Protein AF-A0A5E4J624-F1 (afdb_monomer_lite)

Secondary structure (DSSP, 8-state):
-PPTT-TT-SPPPPPP---SEEEEETTPPTT--TTS-EEE--GGGTTEEEEEETTEEEEEE-SSS---------

pLDDT: mean 80.14, std 11.54, range [49.06, 92.38]

R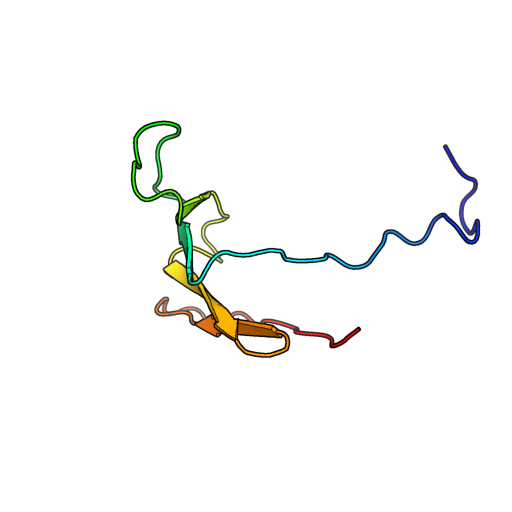adius of gyration: 15.58 Å; chains: 1; bounding box: 36×36×33 Å

Structure (mmCIF, N/CA/C/O backbone):
data_AF-A0A5E4J624-F1
#
_entry.id   AF-A0A5E4J624-F1
#
loop_
_atom_site.group_PDB
_atom_site.id
_atom_site.type_symbol
_atom_site.label_atom_id
_atom_site.label_alt_id
_atom_site.label_comp_id
_atom_site.label_asym_id
_atom_si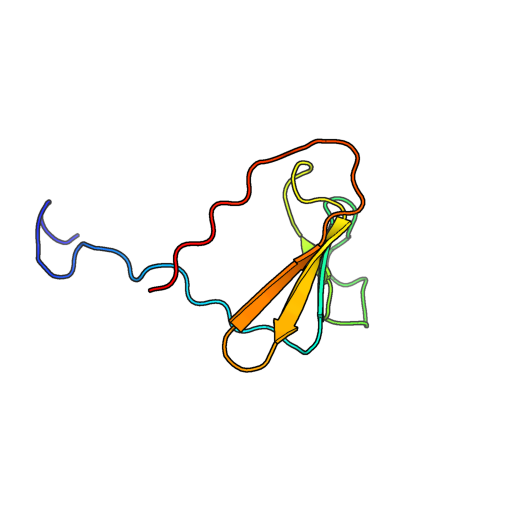te.label_entity_id
_atom_site.label_seq_id
_atom_site.pdbx_PDB_ins_code
_atom_site.Cartn_x
_atom_site.Cartn_y
_atom_site.Cartn_z
_atom_site.occupancy
_atom_site.B_iso_or_equiv
_atom_site.auth_seq_id
_atom_site.auth_comp_id
_atom_site.auth_asym_id
_atom_site.auth_atom_id
_atom_site.pdbx_PDB_model_num
ATOM 1 N N . MET A 1 1 ? -18.884 22.981 7.274 1.00 66.19 1 MET A N 1
ATOM 2 C CA . MET A 1 1 ? -18.376 21.835 8.063 1.00 66.19 1 MET A CA 1
ATOM 3 C C . MET A 1 1 ? -19.506 21.348 8.951 1.00 66.19 1 MET A C 1
ATOM 5 O O . MET A 1 1 ? -20.143 22.191 9.571 1.00 66.19 1 MET A O 1
ATOM 9 N N . LEU A 1 2 ? -19.799 20.044 8.967 1.00 78.69 2 LEU A N 1
ATOM 10 C CA . LEU A 1 2 ? -20.832 19.491 9.850 1.00 78.69 2 LEU A CA 1
ATOM 11 C C . LEU A 1 2 ? -20.447 19.711 11.327 1.00 78.69 2 LEU A C 1
ATOM 13 O O . LEU A 1 2 ? -19.255 19.660 11.648 1.00 78.69 2 LEU A O 1
ATOM 17 N N . PRO A 1 3 ? -21.417 19.937 12.229 1.00 84.12 3 PRO A N 1
ATOM 18 C CA . PRO A 1 3 ? -21.155 20.011 13.661 1.00 84.12 3 PRO A CA 1
ATOM 19 C C . PRO A 1 3 ? -20.492 18.732 14.191 1.00 84.12 3 PRO A C 1
ATOM 21 O O . PRO A 1 3 ? -20.716 17.622 13.690 1.00 84.12 3 PRO A O 1
ATOM 24 N N . LYS A 1 4 ? -19.692 18.878 15.251 1.00 79.31 4 LYS A N 1
ATOM 25 C CA . LYS A 1 4 ? -19.101 17.739 15.963 1.00 79.31 4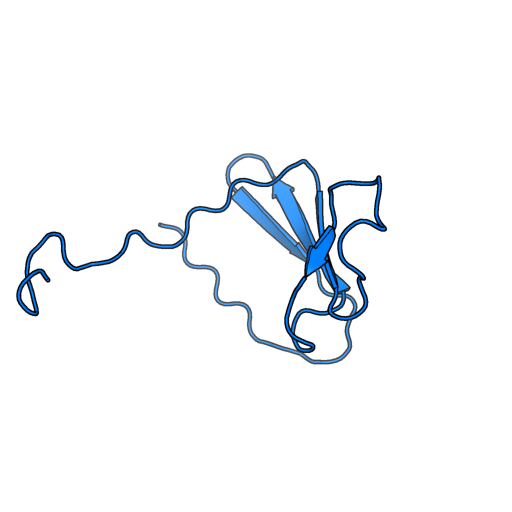 LYS A CA 1
ATOM 26 C C . LYS A 1 4 ? -20.239 16.855 16.500 1.00 79.31 4 LYS A C 1
ATOM 28 O O . LYS A 1 4 ? -21.095 17.349 17.223 1.00 79.31 4 LYS A O 1
ATOM 33 N N . GLY A 1 5 ? -20.261 15.577 16.112 1.00 82.69 5 GLY A N 1
ATOM 34 C CA . GLY A 1 5 ? -21.304 14.621 16.516 1.00 82.69 5 GLY A CA 1
ATOM 35 C C . GLY A 1 5 ? -22.522 14.509 15.589 1.00 82.69 5 GLY A C 1
ATOM 36 O O . GLY A 1 5 ? -23.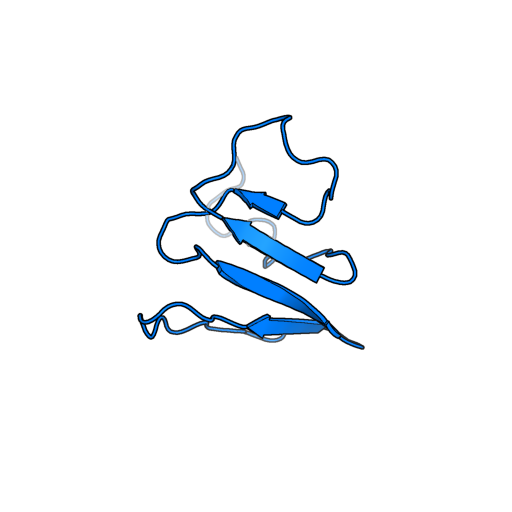454 13.785 15.921 1.00 82.69 5 GLY A O 1
ATOM 37 N N . HIS A 1 6 ? -22.542 15.178 14.429 1.00 82.12 6 HIS A N 1
ATOM 38 C CA . HIS A 1 6 ? -23.612 14.968 13.448 1.00 82.12 6 HIS A CA 1
ATOM 39 C C . HIS A 1 6 ? -23.621 13.497 12.954 1.00 82.12 6 HIS A C 1
ATOM 41 O O . HIS A 1 6 ? -22.546 12.941 12.740 1.00 82.12 6 HIS A O 1
ATOM 47 N N . PRO A 1 7 ? -24.781 12.850 12.720 1.00 81.19 7 PRO A N 1
ATOM 48 C CA . PRO A 1 7 ? -24.854 11.444 12.285 1.00 81.19 7 PRO A CA 1
ATOM 49 C C . PRO A 1 7 ? -24.119 11.137 10.974 1.00 81.19 7 PRO A C 1
ATOM 51 O O . PRO A 1 7 ? -23.718 10.005 10.742 1.00 81.19 7 PRO A O 1
ATOM 54 N N . ALA A 1 8 ? -23.927 12.155 10.131 1.00 78.12 8 ALA A N 1
ATOM 55 C CA . ALA A 1 8 ? -23.135 12.086 8.898 1.00 78.12 8 ALA A CA 1
ATOM 56 C C . ALA A 1 8 ? -21.655 12.505 9.074 1.00 78.12 8 ALA A C 1
ATOM 58 O O . ALA A 1 8 ? -20.923 12.622 8.096 1.00 78.12 8 ALA A O 1
ATOM 59 N N . SER A 1 9 ? -21.220 12.786 10.306 1.00 81.19 9 SER A N 1
ATOM 60 C CA . SER A 1 9 ? -19.823 13.075 10.655 1.00 81.19 9 SER A CA 1
ATOM 61 C C . SER A 1 9 ? -18.920 11.843 10.781 1.00 81.19 9 SER A C 1
ATOM 63 O O . SER A 1 9 ? -17.715 12.021 10.578 1.00 81.19 9 SER A O 1
ATOM 65 N N . PRO A 1 10 ? -19.402 10.620 11.110 1.00 77.38 10 PRO A N 1
ATOM 66 C CA . PRO A 1 10 ? -18.590 9.424 10.946 1.00 77.38 10 PRO A CA 1
ATOM 67 C C . PRO A 1 10 ? -18.176 9.315 9.481 1.00 77.38 10 PRO A C 1
ATOM 69 O O . PRO A 1 10 ? -19.019 9.260 8.584 1.00 77.38 10 PRO A O 1
ATOM 72 N N . ARG A 1 11 ? -16.867 9.313 9.227 1.00 71.94 11 ARG A N 1
ATOM 73 C CA . ARG A 1 11 ? -16.363 8.962 7.901 1.00 71.94 11 ARG A CA 1
ATOM 74 C C . ARG A 1 11 ? -16.713 7.501 7.655 1.00 71.94 11 ARG A C 1
ATOM 76 O O . ARG A 1 11 ? -16.584 6.681 8.564 1.00 71.94 11 ARG A O 1
ATOM 83 N N . LEU A 1 12 ? -17.147 7.195 6.435 1.00 67.25 12 LEU A N 1
ATOM 84 C CA . LEU A 1 12 ? -17.254 5.813 5.987 1.00 67.25 12 LEU A CA 1
ATOM 85 C C . LEU A 1 12 ? -15.918 5.122 6.289 1.00 67.25 12 LEU A C 1
ATOM 87 O O . LEU A 1 12 ? -14.862 5.671 5.956 1.00 67.25 12 LEU A O 1
ATOM 91 N N . LYS A 1 13 ? -15.958 3.963 6.959 1.00 68.94 13 LYS A N 1
ATOM 92 C CA . LYS A 1 13 ? -14.744 3.165 7.149 1.00 68.94 13 LYS A CA 1
ATOM 93 C C . LYS A 1 13 ? -14.186 2.830 5.759 1.00 68.94 13 LYS A C 1
ATOM 95 O O . LYS A 1 13 ? -14.957 2.622 4.824 1.00 68.94 13 LYS A O 1
ATOM 100 N N . THR A 1 14 ? -12.866 2.865 5.608 1.00 69.12 14 THR A N 1
ATOM 101 C CA . THR A 1 14 ? -12.184 2.748 4.313 1.00 69.12 14 THR A CA 1
ATOM 102 C C . THR A 1 14 ? -12.701 1.552 3.511 1.00 69.12 14 THR A C 1
ATOM 104 O O . THR A 1 14 ? -12.614 0.416 3.967 1.00 69.12 14 THR A O 1
ATOM 107 N N . VAL A 1 15 ? -13.224 1.812 2.311 1.00 66.31 15 VAL A N 1
ATOM 108 C CA . VAL A 1 15 ? -13.567 0.772 1.335 1.00 66.31 15 VAL A CA 1
ATOM 109 C C . VAL A 1 15 ? -12.387 0.628 0.387 1.00 66.31 15 VAL A C 1
ATOM 111 O O . VAL A 1 15 ? -11.946 1.607 -0.213 1.00 66.31 15 VAL A O 1
ATOM 114 N N . VAL A 1 16 ? -11.869 -0.589 0.269 1.00 71.06 16 VAL A N 1
ATOM 115 C CA . VAL A 1 16 ? -10.773 -0.928 -0.638 1.00 71.06 16 VAL A CA 1
ATOM 116 C C . VAL A 1 16 ? -11.363 -1.627 -1.860 1.00 71.06 16 VAL A C 1
ATOM 118 O O . VAL A 1 16 ? -11.991 -2.674 -1.737 1.00 71.06 16 VAL A O 1
ATOM 121 N N . SER A 1 17 ? -11.169 -1.035 -3.039 1.00 74.94 17 SER A N 1
ATOM 122 C CA . SER A 1 17 ? -11.410 -1.674 -4.336 1.00 74.94 17 SER A CA 1
ATOM 123 C C . SER A 1 17 ? -10.053 -1.917 -4.978 1.00 74.94 17 SER A C 1
ATOM 125 O O . SER A 1 17 ? -9.384 -0.956 -5.354 1.00 74.94 17 SER A O 1
ATOM 127 N N . ILE A 1 18 ? -9.640 -3.177 -5.076 1.00 84.06 18 ILE A N 1
ATOM 128 C CA . ILE A 1 18 ? -8.340 -3.565 -5.636 1.00 84.06 18 ILE A CA 1
ATOM 129 C C . ILE A 1 18 ? -8.519 -4.470 -6.847 1.00 84.06 18 ILE A C 1
ATOM 131 O O . ILE A 1 18 ? -9.526 -5.169 -6.974 1.00 84.06 18 ILE A O 1
ATOM 135 N N . GLY A 1 19 ? -7.524 -4.453 -7.735 1.00 86.44 19 GLY A N 1
ATOM 136 C CA . GLY A 1 19 ? -7.372 -5.494 -8.747 1.00 86.44 19 GLY A CA 1
ATOM 137 C C . GLY A 1 19 ? -7.000 -6.841 -8.110 1.00 86.44 19 GLY A C 1
ATOM 138 O O . GLY A 1 19 ? -6.984 -6.967 -6.887 1.00 86.44 19 GLY A O 1
ATOM 139 N N . PRO A 1 20 ? -6.641 -7.856 -8.915 1.00 91.25 20 PRO A N 1
ATOM 140 C CA . PRO A 1 20 ? -6.234 -9.166 -8.397 1.00 91.25 20 PRO A CA 1
ATOM 141 C C . PRO A 1 20 ? -5.094 -9.092 -7.369 1.00 91.25 20 PRO A C 1
ATOM 143 O O . PRO A 1 20 ? -5.007 -9.919 -6.463 1.00 91.25 20 PRO A O 1
ATOM 146 N N . ARG A 1 21 ? -4.225 -8.091 -7.520 1.00 92.38 21 ARG A N 1
ATOM 147 C CA . ARG A 1 21 ? -3.045 -7.848 -6.701 1.00 92.38 21 ARG A CA 1
ATOM 148 C C . ARG A 1 21 ? -2.723 -6.358 -6.711 1.00 92.38 21 ARG A C 1
ATOM 150 O O . ARG A 1 21 ? -2.861 -5.702 -7.741 1.00 92.38 21 ARG A O 1
ATOM 157 N N . THR A 1 22 ? -2.271 -5.838 -5.578 1.00 92.12 22 THR A N 1
ATOM 158 C CA . THR A 1 22 ? -1.671 -4.507 -5.467 1.00 92.12 22 THR A CA 1
ATOM 159 C C . THR A 1 22 ? -0.484 -4.556 -4.509 1.00 92.12 22 THR A C 1
ATOM 161 O O . THR A 1 22 ? -0.603 -5.117 -3.425 1.00 92.12 22 THR A O 1
ATOM 164 N N . ARG A 1 23 ? 0.659 -3.973 -4.878 1.00 91.81 23 ARG A N 1
ATOM 165 C CA . ARG A 1 23 ? 1.866 -3.887 -4.043 1.00 91.81 23 ARG A CA 1
ATOM 166 C C . ARG A 1 23 ? 2.131 -2.446 -3.628 1.00 91.81 23 ARG A C 1
ATOM 168 O O . ARG A 1 23 ? 2.061 -1.532 -4.445 1.00 91.81 23 ARG A O 1
ATOM 175 N N . LEU A 1 24 ? 2.482 -2.244 -2.367 1.00 90.88 24 LEU A N 1
ATOM 176 C CA . LEU A 1 24 ? 2.925 -0.958 -1.848 1.00 90.88 24 LEU A CA 1
ATOM 177 C C . LEU A 1 24 ? 4.448 -0.861 -1.898 1.00 90.88 24 LEU A C 1
ATOM 179 O O . LEU A 1 24 ? 5.179 -1.776 -1.516 1.00 90.88 24 LEU A O 1
ATOM 183 N N . SER A 1 25 ? 4.945 0.272 -2.385 1.00 90.94 25 SER A N 1
ATOM 184 C CA . SER A 1 25 ? 6.376 0.536 -2.445 1.00 90.94 25 SER A CA 1
ATOM 185 C C . SER A 1 25 ? 6.685 2.011 -2.230 1.00 90.94 25 SER A C 1
ATOM 187 O O . SER A 1 25 ? 6.114 2.880 -2.883 1.00 90.94 25 SER A O 1
ATOM 189 N N . CYS A 1 26 ? 7.634 2.297 -1.337 1.00 90.19 26 CYS A N 1
ATOM 190 C CA . CYS A 1 26 ? 8.163 3.646 -1.123 1.00 90.19 26 CYS A CA 1
ATOM 191 C C . CYS A 1 26 ? 9.255 4.023 -2.143 1.00 90.19 26 CYS A C 1
ATOM 193 O O . CYS A 1 26 ? 9.795 5.125 -2.099 1.00 90.19 26 CYS A O 1
ATOM 195 N N . ARG A 1 27 ? 9.596 3.108 -3.063 1.00 89.94 27 ARG A N 1
ATOM 196 C CA . ARG A 1 27 ? 10.702 3.251 -4.024 1.00 89.94 27 ARG A CA 1
ATOM 197 C C . ARG A 1 27 ? 10.240 3.473 -5.465 1.00 89.94 27 ARG A C 1
ATOM 199 O O . ARG A 1 27 ? 11.049 3.363 -6.382 1.00 89.94 27 ARG A O 1
ATOM 206 N N . ILE A 1 28 ? 8.954 3.753 -5.682 1.00 89.81 28 ILE A N 1
ATOM 207 C CA . ILE A 1 28 ? 8.419 3.994 -7.025 1.00 89.81 28 ILE A CA 1
ATOM 208 C C . ILE A 1 28 ? 8.528 5.457 -7.433 1.00 89.81 28 ILE A C 1
ATOM 210 O O . ILE A 1 28 ? 8.281 6.368 -6.644 1.00 89.81 28 ILE A O 1
ATOM 214 N N . GLN A 1 29 ? 8.831 5.676 -8.709 1.00 87.88 29 GLN A N 1
ATOM 215 C CA . GLN A 1 29 ? 8.719 6.978 -9.341 1.00 87.88 29 GLN A CA 1
ATOM 216 C C . GLN A 1 29 ? 7.359 7.099 -10.063 1.00 87.88 29 GLN A C 1
ATOM 218 O O . GLN A 1 29 ? 6.935 6.163 -10.752 1.00 87.88 29 GLN A O 1
ATOM 223 N N . PRO A 1 30 ? 6.641 8.231 -9.921 1.00 84.31 30 PRO A N 1
ATOM 224 C CA . PRO A 1 30 ? 5.402 8.462 -10.656 1.00 84.31 30 PRO A CA 1
ATOM 225 C C . PRO A 1 30 ? 5.612 8.376 -12.173 1.00 84.31 30 PRO A C 1
ATOM 227 O O . PRO A 1 30 ? 6.542 8.972 -12.711 1.00 84.31 30 PRO A O 1
ATOM 230 N N . GLY A 1 31 ? 4.724 7.655 -12.862 1.00 84.44 31 GLY A N 1
ATOM 231 C CA . GLY A 1 31 ? 4.722 7.552 -14.325 1.00 84.44 31 GLY A CA 1
ATOM 232 C C . GLY A 1 31 ? 5.710 6.547 -14.932 1.00 84.44 31 GLY A C 1
ATOM 233 O O . GLY A 1 31 ? 5.800 6.485 -16.153 1.00 84.44 31 GLY A O 1
ATOM 234 N N . THR A 1 32 ? 6.430 5.756 -14.126 1.00 85.06 32 THR A N 1
ATOM 235 C CA . THR A 1 32 ? 7.451 4.812 -14.633 1.00 85.06 32 THR A CA 1
ATOM 236 C C . THR A 1 32 ? 7.035 3.339 -14.614 1.00 85.06 32 THR A C 1
ATOM 238 O O . THR A 1 32 ? 7.815 2.499 -15.049 1.00 85.06 32 THR A O 1
ATOM 241 N N . HIS A 1 33 ? 5.839 3.017 -14.119 1.00 81.12 33 HIS A N 1
ATOM 242 C CA . HIS A 1 33 ? 5.395 1.639 -13.877 1.00 81.12 33 HIS A CA 1
ATOM 243 C C . HIS A 1 33 ? 4.180 1.302 -14.763 1.00 81.12 33 HIS A C 1
ATOM 245 O O . HIS A 1 33 ? 3.075 1.781 -14.479 1.00 81.12 33 HIS A O 1
ATOM 251 N N . PRO A 1 34 ? 4.358 0.554 -15.871 1.00 81.19 34 PRO A N 1
ATOM 252 C CA . PRO A 1 34 ? 3.259 0.135 -16.747 1.00 81.19 34 PRO A CA 1
ATOM 253 C C . PRO A 1 34 ? 2.302 -0.884 -16.110 1.00 81.19 34 PRO A C 1
ATOM 255 O O . PRO A 1 34 ? 1.178 -1.031 -16.579 1.00 81.19 34 PRO A O 1
ATOM 258 N N . GLU A 1 35 ? 2.729 -1.587 -15.064 1.00 81.62 35 GLU A N 1
ATOM 259 C CA . GLU A 1 35 ? 2.037 -2.723 -14.452 1.00 81.62 35 GLU A CA 1
ATOM 260 C C . GLU A 1 35 ? 0.750 -2.362 -13.686 1.00 81.62 35 GLU A C 1
ATOM 262 O O . GLU A 1 35 ? -0.044 -3.253 -13.402 1.00 81.62 35 GLU A O 1
ATOM 267 N N . GLN A 1 36 ? 0.498 -1.073 -13.413 1.00 84.25 36 GLN A N 1
ATOM 268 C CA . GLN A 1 36 ? -0.709 -0.522 -12.755 1.00 84.25 36 GLN A CA 1
ATOM 269 C C . GLN A 1 36 ? -1.137 -1.188 -11.428 1.00 84.25 36 GLN A C 1
ATOM 271 O O . GLN A 1 36 ? -2.180 -0.839 -10.878 1.00 84.25 36 GLN A O 1
ATOM 276 N N . ASP A 1 37 ? -0.334 -2.096 -10.876 1.00 90.69 37 ASP A N 1
ATOM 277 C CA . ASP A 1 37 ? -0.588 -2.818 -9.631 1.00 90.69 37 ASP A CA 1
ATOM 278 C C . ASP A 1 37 ? 0.269 -2.293 -8.471 1.00 90.69 37 ASP A C 1
ATOM 280 O O . ASP A 1 37 ? 0.246 -2.864 -7.384 1.00 90.69 37 ASP A O 1
ATOM 284 N N . VAL A 1 38 ? 1.008 -1.197 -8.664 1.00 91.00 38 VAL A N 1
ATOM 285 C CA . VAL A 1 38 ? 1.886 -0.620 -7.644 1.00 91.00 38 VAL A CA 1
ATOM 286 C C . VAL A 1 38 ? 1.379 0.731 -7.141 1.00 91.00 38 VAL A C 1
ATOM 288 O O . VAL A 1 38 ? 1.045 1.630 -7.915 1.00 91.00 38 VAL A O 1
ATOM 291 N N . LEU A 1 39 ? 1.337 0.885 -5.819 1.00 89.56 39 LEU A N 1
ATOM 292 C CA . LEU A 1 39 ? 0.947 2.114 -5.132 1.00 89.56 39 LEU A CA 1
ATOM 293 C C . LEU A 1 39 ? 2.095 2.642 -4.269 1.00 89.56 39 LEU A C 1
ATOM 295 O O . LEU A 1 39 ? 2.882 1.884 -3.699 1.00 89.56 39 LEU A O 1
ATOM 299 N N . CYS A 1 40 ? 2.173 3.968 -4.155 1.00 89.06 40 CYS A N 1
ATOM 300 C CA . CYS A 1 40 ? 3.130 4.617 -3.267 1.00 89.06 40 CYS A CA 1
ATOM 301 C C . CYS A 1 40 ? 2.643 4.483 -1.819 1.00 89.06 40 CYS A C 1
ATOM 303 O O . CYS A 1 40 ? 1.479 4.768 -1.533 1.00 89.06 40 CYS A O 1
ATOM 305 N N . GLY A 1 41 ? 3.526 4.062 -0.918 1.00 86.38 41 GLY A N 1
ATOM 306 C CA . GLY A 1 41 ? 3.241 3.907 0.510 1.00 86.38 41 GLY A CA 1
ATOM 307 C C . GLY A 1 41 ? 4.375 4.441 1.383 1.00 86.38 41 GLY A C 1
ATOM 308 O O . GLY A 1 41 ? 5.453 4.763 0.877 1.00 86.38 41 GLY A O 1
ATOM 309 N N . SER A 1 42 ? 4.136 4.533 2.696 1.00 88.06 42 SER A N 1
ATOM 310 C CA . SER A 1 42 ? 5.208 4.781 3.667 1.00 88.06 42 SER A CA 1
ATOM 311 C C . SER A 1 42 ? 6.166 3.589 3.735 1.00 88.06 42 SER A C 1
ATOM 313 O O . SER A 1 42 ? 5.853 2.488 3.279 1.00 88.06 42 SER A O 1
ATOM 315 N N . GLU A 1 43 ? 7.352 3.814 4.298 1.00 88.44 43 GLU A N 1
ATOM 316 C CA . GLU A 1 43 ? 8.394 2.789 4.427 1.00 88.44 43 GLU A CA 1
ATOM 317 C C . GLU A 1 43 ? 7.919 1.557 5.214 1.00 88.44 43 GLU A C 1
ATOM 319 O O . GLU A 1 43 ? 8.244 0.435 4.840 1.00 88.44 43 GLU A O 1
ATOM 324 N N . GLU A 1 44 ? 7.047 1.756 6.206 1.00 85.38 44 GLU A N 1
ATOM 325 C CA . GLU A 1 44 ? 6.418 0.702 7.018 1.00 85.38 44 GLU A CA 1
ATOM 326 C C . GLU A 1 44 ? 5.566 -0.283 6.198 1.00 85.38 44 GLU A C 1
ATOM 328 O O . GLU A 1 44 ? 5.341 -1.416 6.618 1.00 85.38 44 GLU A O 1
ATOM 333 N N . PHE A 1 45 ? 5.086 0.139 5.024 1.00 86.50 45 PHE A N 1
ATOM 334 C CA . PHE A 1 45 ? 4.294 -0.688 4.110 1.00 86.50 45 PHE A CA 1
ATOM 335 C C . PHE A 1 45 ? 5.062 -1.071 2.846 1.00 86.50 45 PHE A C 1
ATOM 337 O O . PHE A 1 45 ? 4.468 -1.594 1.901 1.00 86.50 45 PHE A O 1
ATOM 344 N N . HIS A 1 46 ? 6.364 -0.792 2.781 1.00 89.56 46 HIS A N 1
ATOM 345 C CA . HIS A 1 46 ? 7.163 -1.216 1.645 1.00 89.56 46 HIS A CA 1
ATOM 346 C C . HIS A 1 46 ? 7.126 -2.744 1.539 1.00 89.56 46 HIS A C 1
ATOM 348 O O . HIS A 1 46 ? 7.328 -3.439 2.528 1.00 89.56 46 HIS A O 1
ATOM 354 N N . GLU A 1 47 ? 6.860 -3.254 0.334 1.00 89.38 47 GLU A N 1
ATOM 355 C CA . GLU A 1 47 ? 6.694 -4.689 0.064 1.00 89.38 47 GLU A CA 1
ATOM 356 C C . GLU A 1 47 ? 5.410 -5.310 0.630 1.00 89.38 47 GLU A C 1
ATOM 358 O O . GLU A 1 47 ? 5.237 -6.525 0.543 1.00 89.38 47 GLU A O 1
ATOM 363 N N . LEU A 1 48 ? 4.470 -4.509 1.145 1.00 90.38 48 LEU A N 1
ATOM 364 C CA . LEU A 1 48 ? 3.138 -5.013 1.463 1.00 90.38 48 LEU A CA 1
ATOM 365 C C . LEU A 1 48 ? 2.386 -5.335 0.170 1.00 90.38 48 LEU A C 1
ATOM 367 O O . LEU A 1 48 ? 2.288 -4.507 -0.736 1.00 90.38 48 LEU A O 1
ATOM 371 N N . GLU A 1 49 ? 1.798 -6.518 0.111 1.00 91.50 49 GLU A N 1
ATOM 372 C CA . GLU A 1 49 ? 0.921 -6.955 -0.964 1.00 91.50 49 GLU A CA 1
ATOM 373 C C . GLU A 1 49 ? -0.505 -7.092 -0.447 1.00 91.50 49 GLU A C 1
ATOM 375 O O . GLU A 1 49 ? -0.746 -7.650 0.623 1.00 91.50 49 GLU A O 1
ATOM 380 N N . VAL A 1 50 ? -1.45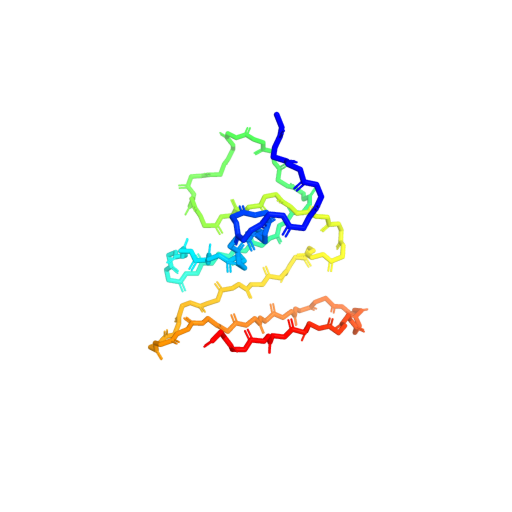2 -6.601 -1.236 1.00 91.00 50 VAL A N 1
ATOM 381 C CA . VAL A 1 50 ? -2.885 -6.763 -1.023 1.00 91.00 50 VAL A CA 1
ATOM 382 C C . VAL A 1 50 ? -3.420 -7.619 -2.161 1.00 91.00 50 VAL A C 1
ATOM 384 O O . VAL A 1 50 ? -3.299 -7.253 -3.333 1.00 91.00 50 VAL A O 1
ATOM 387 N N . LEU A 1 51 ? -3.979 -8.774 -1.828 1.00 91.94 51 LEU A N 1
ATOM 388 C CA . LEU A 1 51 ? -4.523 -9.731 -2.785 1.00 91.94 51 LEU A CA 1
ATOM 389 C C . LEU A 1 51 ? -6.039 -9.751 -2.676 1.00 91.94 51 LEU A C 1
ATOM 391 O O . LEU A 1 51 ? -6.581 -9.766 -1.572 1.00 91.94 51 LEU A O 1
ATOM 395 N N . ALA A 1 52 ? -6.725 -9.751 -3.816 1.00 90.38 52 ALA A N 1
ATOM 396 C CA . ALA A 1 52 ? -8.174 -9.882 -3.825 1.00 90.38 52 ALA A CA 1
ATOM 397 C C . ALA A 1 52 ? -8.570 -11.331 -3.522 1.00 90.38 52 ALA A C 1
ATOM 399 O O . ALA A 1 52 ? -8.090 -12.259 -4.174 1.00 90.38 52 ALA A O 1
ATOM 400 N N . GLU A 1 53 ? -9.498 -11.515 -2.585 1.00 89.88 53 GLU A N 1
ATOM 401 C CA . GLU A 1 53 ? -10.091 -12.814 -2.273 1.00 89.88 53 GLU A CA 1
ATOM 402 C C . GLU A 1 53 ? -11.622 -12.750 -2.367 1.00 89.88 53 GLU A C 1
ATOM 404 O O . GLU A 1 53 ? -12.218 -11.678 -2.210 1.00 89.88 53 GLU A O 1
ATOM 409 N N . PRO A 1 54 ? -12.310 -13.882 -2.606 1.00 87.50 54 PRO A N 1
ATOM 410 C CA . PRO A 1 54 ? -13.765 -13.919 -2.563 1.00 87.50 54 PRO A CA 1
ATOM 411 C C . PRO A 1 54 ? -14.304 -13.393 -1.223 1.00 87.50 54 PRO A C 1
ATOM 413 O O . PRO A 1 54 ? -14.188 -14.037 -0.184 1.00 87.50 54 PRO A O 1
ATOM 416 N N . GLY A 1 55 ? -14.923 -12.211 -1.257 1.00 84.88 55 GLY A N 1
ATOM 417 C CA . GLY A 1 55 ? -15.500 -11.568 -0.075 1.00 84.88 55 GLY A CA 1
ATOM 418 C C . GLY A 1 55 ? -14.542 -10.687 0.735 1.00 84.88 55 GLY A C 1
ATOM 419 O O . GLY A 1 55 ? -14.924 -10.276 1.832 1.00 84.88 55 GLY A O 1
ATOM 420 N N . GLY A 1 56 ? -13.343 -10.368 0.231 1.00 86.88 56 GLY A N 1
ATOM 421 C CA . GLY A 1 56 ? -12.418 -9.477 0.932 1.00 86.88 56 GLY A CA 1
ATOM 422 C C . GLY A 1 56 ? -11.054 -9.301 0.264 1.00 86.88 56 GLY A C 1
ATOM 423 O O . GLY A 1 56 ? -10.920 -9.345 -0.958 1.00 86.88 56 GLY A O 1
ATOM 424 N N . ALA A 1 57 ? -10.045 -9.063 1.099 1.00 87.12 57 ALA A N 1
ATOM 425 C CA . ALA A 1 57 ? -8.657 -8.933 0.688 1.00 87.12 57 ALA A CA 1
ATOM 426 C C . ALA A 1 57 ? -7.723 -9.553 1.737 1.00 87.12 57 ALA A C 1
ATOM 428 O O . ALA A 1 57 ? -7.980 -9.448 2.938 1.00 87.12 57 ALA A O 1
ATOM 429 N N . GLU A 1 58 ? -6.636 -10.163 1.274 1.00 88.44 58 GLU A N 1
ATOM 430 C CA . GLU A 1 58 ? -5.556 -10.714 2.093 1.00 88.44 58 GLU A CA 1
ATOM 431 C C . GLU A 1 58 ? -4.348 -9.768 2.047 1.00 88.44 58 GLU A C 1
ATOM 433 O O . GLU A 1 58 ? -4.004 -9.244 0.987 1.00 88.44 58 GLU A O 1
ATOM 438 N N . PHE A 1 59 ? -3.682 -9.569 3.186 1.00 88.12 59 PHE A N 1
ATOM 439 C CA . PHE A 1 59 ? -2.454 -8.781 3.277 1.00 88.12 59 PHE A CA 1
ATOM 440 C C . PHE A 1 59 ? -1.255 -9.703 3.490 1.00 88.12 59 PHE A C 1
ATOM 442 O O . PHE A 1 59 ? -1.241 -10.495 4.433 1.00 88.12 59 PHE A O 1
ATOM 449 N N . ARG A 1 60 ? -0.225 -9.577 2.650 1.00 88.69 60 ARG A N 1
ATOM 450 C CA . ARG A 1 60 ? 1.038 -10.315 2.777 1.00 88.69 60 ARG A CA 1
ATOM 451 C C . ARG A 1 60 ? 2.197 -9.337 2.897 1.00 88.69 60 ARG A C 1
ATOM 453 O O . ARG A 1 60 ? 2.292 -8.402 2.115 1.00 88.69 60 ARG A O 1
ATOM 460 N N . SER A 1 61 ? 3.084 -9.561 3.861 1.00 78.81 61 SER A N 1
ATOM 461 C CA . SER A 1 61 ? 4.317 -8.784 4.018 1.00 78.81 61 SER A CA 1
ATOM 462 C C . SER A 1 61 ? 5.521 -9.716 3.994 1.00 78.81 61 SER A C 1
ATOM 464 O O . SER A 1 61 ? 5.539 -10.737 4.683 1.00 78.81 61 SER A O 1
ATOM 466 N N . THR A 1 62 ? 6.524 -9.366 3.194 1.00 67.94 62 THR A N 1
ATOM 467 C CA . THR A 1 62 ? 7.837 -10.030 3.130 1.00 67.94 62 THR A CA 1
ATOM 468 C C . THR A 1 62 ? 8.923 -9.254 3.887 1.00 67.94 62 THR A C 1
ATOM 470 O O . THR A 1 62 ? 10.046 -9.745 4.010 1.00 67.94 62 THR A O 1
ATOM 473 N N . GLY A 1 63 ? 8.598 -8.069 4.423 1.00 59.91 63 GLY A N 1
ATOM 474 C CA . GLY A 1 63 ? 9.503 -7.199 5.177 1.00 59.91 63 GLY A CA 1
ATOM 475 C C . GLY A 1 63 ? 9.623 -7.589 6.653 1.00 59.91 63 GLY A C 1
ATOM 476 O O . GLY A 1 63 ? 8.633 -7.870 7.327 1.00 59.91 63 GLY A O 1
ATOM 477 N N . VAL A 1 64 ? 10.856 -7.605 7.164 1.00 49.06 64 VAL A N 1
ATOM 478 C CA . VAL A 1 64 ? 11.224 -8.005 8.534 1.00 49.06 64 VAL A CA 1
ATOM 479 C C . VAL A 1 64 ? 10.933 -6.879 9.532 1.00 49.06 64 VAL A C 1
ATOM 481 O O . VAL A 1 64 ? 11.833 -6.441 10.224 1.00 49.06 64 VAL A O 1
ATOM 484 N N . GLU A 1 65 ? 9.692 -6.413 9.644 1.00 55.53 65 GLU A N 1
ATOM 485 C CA . GLU A 1 65 ? 9.215 -5.687 10.828 1.00 55.53 65 GLU A CA 1
ATOM 486 C C . GLU A 1 65 ? 7.763 -6.101 11.081 1.00 55.53 65 GLU A C 1
ATOM 488 O O . GLU A 1 65 ? 6.885 -5.933 10.237 1.00 55.53 65 GLU A O 1
ATOM 493 N N . LYS A 1 66 ? 7.516 -6.737 12.233 1.00 50.81 66 LYS A N 1
ATOM 494 C CA . LYS A 1 66 ? 6.184 -7.199 12.645 1.00 50.81 66 LYS A CA 1
ATOM 495 C C . LYS A 1 66 ? 5.316 -5.993 13.020 1.00 50.81 66 LYS A C 1
ATOM 497 O O . LYS A 1 66 ? 5.134 -5.711 14.201 1.00 50.81 66 LYS A O 1
ATOM 502 N N . GLY A 1 67 ? 4.798 -5.285 12.024 1.00 56.28 67 GLY A N 1
ATOM 503 C CA . GLY A 1 67 ? 3.671 -4.375 12.200 1.00 56.28 67 GLY A CA 1
ATOM 504 C C . GLY A 1 67 ? 2.387 -5.166 12.463 1.00 56.28 67 GLY A C 1
ATOM 505 O O . GLY A 1 67 ? 2.172 -6.232 11.883 1.00 56.28 67 GLY A O 1
ATOM 506 N N . GLU A 1 68 ? 1.532 -4.668 13.352 1.00 60.84 68 GLU A N 1
ATOM 507 C CA . GLU A 1 68 ? 0.210 -5.247 13.599 1.00 60.84 68 GLU A CA 1
ATOM 508 C C . GLU A 1 68 ? -0.791 -4.651 12.598 1.00 60.84 68 GLU A C 1
ATOM 510 O O . GLU A 1 68 ? -1.121 -3.467 12.660 1.00 60.84 68 GLU A O 1
ATOM 515 N N . ILE A 1 69 ? -1.257 -5.459 11.640 1.00 67.19 69 ILE A N 1
ATOM 516 C CA . ILE A 1 69 ? -2.336 -5.060 10.728 1.00 67.19 69 ILE A CA 1
ATOM 517 C C . ILE A 1 69 ? -3.664 -5.390 11.408 1.00 67.19 69 ILE A C 1
ATOM 519 O O . ILE A 1 69 ? -4.039 -6.557 11.528 1.00 67.19 69 ILE A O 1
ATOM 523 N N . ILE A 1 70 ? -4.394 -4.362 11.837 1.00 66.56 70 ILE A N 1
ATOM 524 C CA . ILE A 1 70 ? -5.735 -4.523 12.404 1.00 66.56 70 ILE A CA 1
ATOM 525 C C . ILE A 1 70 ? -6.750 -4.511 11.258 1.00 66.56 70 ILE A C 1
ATOM 527 O O . ILE A 1 70 ? -7.029 -3.466 10.670 1.00 66.56 70 ILE A O 1
ATOM 531 N N . VAL A 1 71 ? -7.312 -5.680 10.945 1.00 66.50 71 VAL A N 1
ATOM 532 C CA . VAL A 1 71 ? -8.401 -5.821 9.971 1.00 66.50 71 VAL A CA 1
ATOM 533 C C . VAL A 1 71 ? -9.720 -5.966 10.724 1.00 66.50 71 VAL A C 1
ATOM 535 O O . VAL A 1 71 ? -10.005 -7.012 11.303 1.00 66.50 71 VAL A O 1
ATOM 538 N N . GLU A 1 72 ? -10.548 -4.921 10.709 1.00 62.25 72 GLU A N 1
ATOM 539 C CA . GLU A 1 72 ? -11.924 -5.001 11.201 1.00 62.25 72 GLU A CA 1
ATOM 540 C C . GLU A 1 72 ? -12.876 -5.302 10.045 1.00 62.25 72 GLU A C 1
ATOM 542 O O . GLU A 1 72 ? -12.965 -4.538 9.081 1.00 62.25 72 GLU A O 1
ATOM 547 N N . LYS A 1 73 ? -13.636 -6.393 10.156 1.00 59.56 73 LYS A N 1
ATOM 548 C CA . LYS A 1 73 ? -14.752 -6.651 9.245 1.00 59.56 73 LYS A CA 1
ATOM 549 C C . LYS A 1 73 ? -15.880 -5.658 9.563 1.00 59.56 73 LYS A C 1
ATOM 551 O O . LYS A 1 73 ? -16.256 -5.530 10.729 1.00 59.56 73 LYS A O 1
ATOM 556 N N . LEU A 1 74 ? -16.344 -4.922 8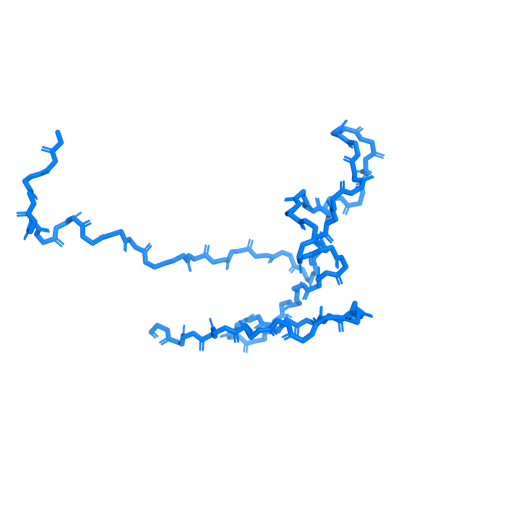.549 1.00 58.38 74 LEU A N 1
ATOM 557 C CA . LEU A 1 74 ? -17.468 -3.980 8.664 1.00 58.38 74 LEU A CA 1
ATOM 558 C C . LEU A 1 74 ? -18.800 -4.696 8.858 1.00 58.38 74 LEU A C 1
ATOM 560 O O . LEU A 1 74 ? -18.983 -5.763 8.230 1.00 58.38 74 LEU A O 1
#

Sequence (74 aa):
MLPKGHPASPRLKTVVSIGPRTRLSCRIQPGTHPEQDVLCGSEEFHELEVLAEPGGAEFRSTGVEKGEIIVEKL

Foldseek 3Di:
DDDDPDPVPPDDDDDDDADQKAAEACPDDPPPDPPVRYDYDPPVRHGWMWGDDVPGIDIDHPDPDDDDDDDDDD